Protein AF-A0A380E004-F1 (afd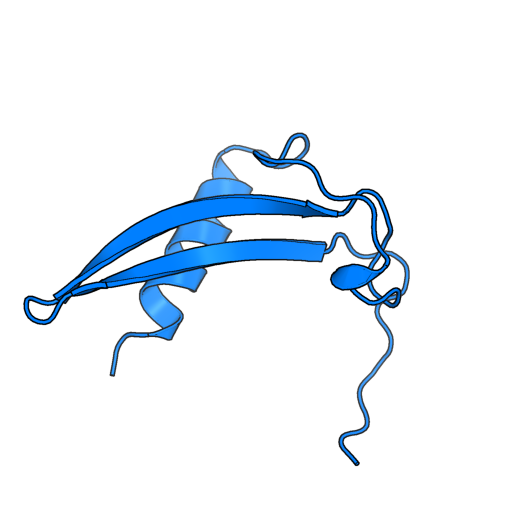b_monomer_lite)

Secondary structure (DSSP, 8-state):
-------TTSPPEEEEEEE-TTS-EEEEEEEEESSPBTB-GGGS-EESS-SS--HHHHHHHHHHHHHTT--

Radius of gyration: 13.74 Å; chains: 1; bounding box: 31×26×32 Å

Organism: Staphylococcus aureus (NCBI:txid1280)

Structure (mmCIF, N/CA/C/O backbone):
data_AF-A0A380E004-F1
#
_entry.id   AF-A0A380E004-F1
#
loop_
_atom_site.group_PDB
_atom_site.id
_atom_site.type_symbol
_atom_site.label_atom_id
_atom_site.label_alt_id
_atom_site.label_comp_id
_atom_site.label_asym_id
_atom_site.label_entity_id
_atom_site.label_seq_id
_atom_site.pdbx_PDB_ins_code
_atom_site.Cartn_x
_atom_site.Cartn_y
_atom_site.Cartn_z
_atom_site.occupancy
_atom_site.B_iso_or_equiv
_atom_site.auth_seq_id
_atom_site.auth_comp_id
_atom_site.auth_asym_id
_atom_site.auth_atom_id
_atom_site.pdbx_PDB_model_num
ATOM 1 N N . MET A 1 1 ? 18.441 -15.566 10.556 1.00 64.31 1 MET A N 1
ATOM 2 C CA . MET A 1 1 ? 18.419 -15.233 9.114 1.00 64.31 1 MET A CA 1
ATOM 3 C C . MET A 1 1 ? 17.196 -15.888 8.495 1.00 64.31 1 MET A C 1
ATOM 5 O O . MET A 1 1 ? 17.093 -17.105 8.574 1.00 64.31 1 MET A O 1
ATOM 9 N N . PHE A 1 2 ? 16.255 -15.108 7.959 1.00 81.06 2 PHE A N 1
ATOM 10 C CA . PHE A 1 2 ? 15.092 -15.651 7.250 1.00 81.06 2 PHE A CA 1
ATOM 11 C C . PHE A 1 2 ? 15.444 -15.795 5.767 1.00 81.06 2 PHE A C 1
ATOM 13 O O . PHE A 1 2 ? 15.897 -14.833 5.154 1.00 81.06 2 PHE A O 1
ATOM 20 N N . ILE A 1 3 ? 15.286 -16.992 5.200 1.00 84.31 3 ILE A N 1
ATOM 21 C CA . ILE A 1 3 ? 15.620 -17.276 3.798 1.00 84.31 3 ILE A CA 1
ATOM 22 C C . ILE A 1 3 ? 14.310 -17.408 3.021 1.00 84.31 3 ILE A C 1
ATOM 24 O O . ILE A 1 3 ? 13.472 -18.243 3.354 1.00 84.31 3 ILE A O 1
ATOM 28 N N . ARG A 1 4 ? 14.128 -16.582 1.984 1.00 81.88 4 ARG A N 1
ATOM 29 C CA . ARG A 1 4 ? 12.945 -16.595 1.107 1.00 81.88 4 ARG A CA 1
ATOM 30 C C . ARG A 1 4 ? 13.339 -16.744 -0.356 1.00 81.88 4 ARG A C 1
ATOM 32 O O . ARG A 1 4 ? 14.454 -16.417 -0.755 1.00 81.88 4 ARG A O 1
ATOM 39 N N . LYS A 1 5 ? 12.374 -17.185 -1.164 1.00 84.88 5 LYS A N 1
ATOM 40 C CA . LYS A 1 5 ? 12.445 -17.125 -2.628 1.00 84.88 5 LYS A CA 1
ATOM 41 C C . LYS A 1 5 ? 12.507 -15.664 -3.101 1.00 84.88 5 LYS A C 1
ATOM 43 O O . LYS A 1 5 ? 11.873 -14.798 -2.506 1.00 84.88 5 LYS A O 1
ATOM 48 N N . ILE A 1 6 ? 13.261 -15.416 -4.171 1.00 79.56 6 ILE A N 1
ATOM 49 C CA . ILE A 1 6 ? 13.471 -14.085 -4.761 1.00 79.56 6 ILE A CA 1
ATOM 50 C C . ILE A 1 6 ? 12.374 -13.778 -5.794 1.00 79.56 6 ILE A C 1
ATOM 52 O O . ILE A 1 6 ? 12.071 -14.626 -6.635 1.00 79.56 6 ILE A O 1
ATOM 56 N N . TYR A 1 7 ? 11.844 -12.550 -5.781 1.00 85.12 7 TYR A N 1
ATOM 57 C CA . TYR A 1 7 ? 10.766 -12.071 -6.664 1.00 85.12 7 TYR A CA 1
ATOM 58 C C . TYR A 1 7 ? 11.196 -10.884 -7.548 1.00 85.12 7 TYR A C 1
ATOM 60 O O . TYR A 1 7 ? 10.440 -9.942 -7.738 1.00 85.12 7 TYR A O 1
ATOM 68 N N . ARG A 1 8 ? 12.401 -10.950 -8.133 1.00 73.06 8 ARG A N 1
ATOM 69 C CA . ARG A 1 8 ? 13.146 -9.872 -8.838 1.00 73.06 8 ARG A CA 1
ATOM 70 C C . ARG A 1 8 ? 12.461 -9.121 -10.003 1.00 73.06 8 ARG A C 1
ATOM 72 O O . ARG A 1 8 ? 13.118 -8.360 -10.702 1.00 73.06 8 ARG A O 1
ATOM 79 N N . ARG A 1 9 ? 11.183 -9.369 -10.285 1.00 80.38 9 ARG A N 1
ATOM 80 C CA . ARG A 1 9 ? 10.416 -8.753 -11.388 1.00 80.38 9 ARG A CA 1
ATOM 81 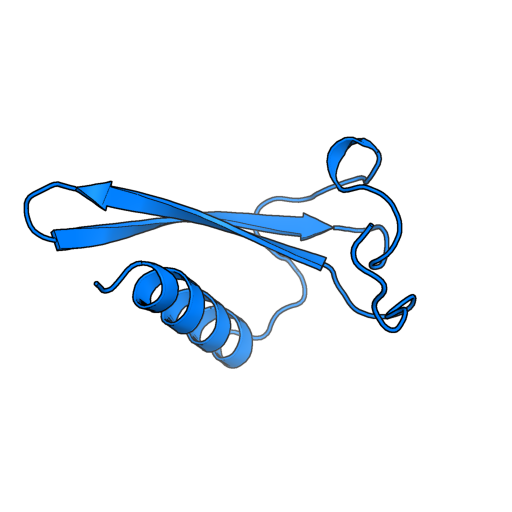C C . ARG A 1 9 ? 8.991 -8.369 -10.988 1.00 80.38 9 ARG A C 1
ATOM 83 O O . ARG A 1 9 ? 8.177 -8.064 -11.853 1.00 80.38 9 ARG A O 1
ATOM 90 N N . PHE A 1 10 ? 8.680 -8.458 -9.702 1.00 90.38 10 PHE A N 1
ATOM 91 C CA . PHE A 1 10 ? 7.394 -8.043 -9.169 1.00 90.38 10 PHE A CA 1
ATOM 92 C C . PHE A 1 10 ? 7.458 -6.554 -8.832 1.00 90.38 10 PHE A C 1
ATOM 94 O O . PHE A 1 10 ? 8.533 -6.038 -8.519 1.00 90.38 10 PHE A O 1
ATOM 101 N N . LYS A 1 11 ? 6.307 -5.884 -8.916 1.00 91.50 11 LYS A N 1
ATOM 102 C CA . LYS A 1 11 ? 6.152 -4.526 -8.397 1.00 91.50 11 LYS A CA 1
ATOM 103 C C . LYS A 1 11 ? 6.154 -4.574 -6.876 1.00 91.50 11 LYS A C 1
ATOM 105 O O . LYS A 1 11 ? 5.600 -5.508 -6.292 1.00 91.50 11 LYS A O 1
ATOM 110 N N . GLU A 1 12 ? 6.753 -3.568 -6.267 1.00 94.56 12 GLU A N 1
ATOM 111 C CA . GLU A 1 12 ? 6.688 -3.335 -4.830 1.00 94.56 12 GLU A CA 1
ATOM 112 C C . GLU A 1 12 ? 5.696 -2.197 -4.588 1.00 94.56 12 GLU A C 1
ATOM 114 O O . GLU A 1 12 ? 5.805 -1.134 -5.200 1.00 94.56 12 GLU A O 1
ATOM 119 N N . ILE A 1 13 ? 4.665 -2.482 -3.792 1.00 95.69 13 ILE A N 1
ATOM 120 C CA . ILE A 1 13 ? 3.568 -1.560 -3.496 1.00 95.69 13 ILE A CA 1
ATOM 121 C C . ILE A 1 13 ? 3.459 -1.448 -1.984 1.00 95.69 13 ILE A C 1
ATOM 123 O O . ILE A 1 13 ? 3.362 -2.464 -1.292 1.00 95.69 13 ILE A O 1
ATOM 127 N N . GLU A 1 14 ? 3.425 -0.218 -1.492 1.00 95.38 14 GLU A N 1
ATOM 128 C CA . GLU A 1 14 ? 3.430 0.083 -0.065 1.00 95.38 14 GLU A CA 1
ATOM 129 C C . GLU A 1 14 ? 2.166 0.836 0.325 1.00 95.38 14 GLU A C 1
ATOM 131 O O . GLU A 1 14 ? 1.667 1.675 -0.426 1.00 95.38 14 GLU A O 1
ATOM 136 N N . TYR A 1 15 ? 1.637 0.513 1.502 1.00 96.06 15 TYR A N 1
ATOM 137 C CA . TYR A 1 15 ? 0.424 1.107 2.048 1.00 96.06 15 TYR A CA 1
ATOM 138 C C . TYR A 1 15 ? 0.696 1.590 3.465 1.00 96.06 15 TYR A C 1
ATOM 140 O O . TYR A 1 15 ? 1.000 0.790 4.348 1.00 96.06 15 TYR A O 1
ATOM 148 N N . GLU A 1 16 ? 0.522 2.890 3.680 1.00 95.56 16 GLU A N 1
ATOM 149 C CA . GLU A 1 16 ? 0.573 3.498 5.004 1.00 95.56 16 GLU A CA 1
ATOM 150 C C . GLU A 1 16 ? -0.825 3.476 5.612 1.00 95.56 16 GLU A C 1
ATOM 152 O O . GLU A 1 16 ? -1.751 4.120 5.106 1.00 95.56 16 GLU A O 1
ATOM 157 N N . VAL A 1 17 ? -0.984 2.709 6.688 1.00 95.56 17 VAL A 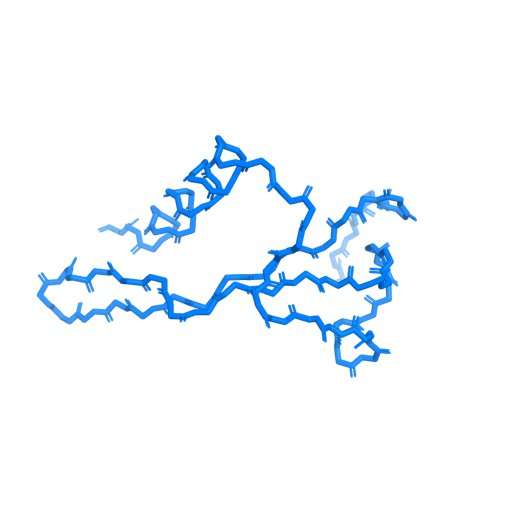N 1
ATOM 158 C CA . VAL A 1 17 ? -2.268 2.488 7.355 1.00 95.56 17 VAL A CA 1
ATOM 159 C C . VAL A 1 17 ? -2.228 3.099 8.748 1.00 95.56 17 VAL A C 1
ATOM 161 O O . VAL A 1 17 ? -1.310 2.843 9.523 1.00 95.56 17 VAL A O 1
ATOM 164 N N . MET A 1 18 ? -3.257 3.870 9.092 1.00 94.56 18 MET A N 1
ATOM 165 C CA . MET A 1 18 ? -3.496 4.332 10.458 1.00 94.56 18 MET A CA 1
ATOM 166 C C . MET A 1 18 ? -4.783 3.705 10.989 1.00 94.56 18 MET A C 1
ATOM 168 O O . MET A 1 18 ? -5.812 3.756 10.316 1.00 94.56 18 MET A O 1
ATOM 172 N N . ARG A 1 19 ? -4.729 3.140 12.201 1.00 94.69 19 ARG A N 1
ATOM 173 C CA . ARG A 1 19 ? -5.890 2.624 12.941 1.00 94.69 19 ARG A CA 1
ATOM 174 C C . ARG A 1 19 ? -5.970 3.305 14.300 1.00 94.69 19 ARG A C 1
ATOM 176 O O . ARG A 1 19 ? -4.959 3.414 14.992 1.00 94.69 19 ARG A O 1
ATOM 183 N N . ASP A 1 20 ? -7.152 3.782 14.668 1.00 94.06 20 ASP A N 1
ATOM 184 C CA . ASP A 1 20 ? -7.390 4.385 15.977 1.00 94.06 20 ASP A CA 1
ATOM 185 C C . ASP A 1 20 ? -7.901 3.362 17.011 1.00 94.06 20 ASP A C 1
ATOM 187 O O . ASP A 1 20 ? -8.167 2.198 16.715 1.00 94.06 20 ASP A O 1
ATOM 191 N N . LYS A 1 21 ? -8.049 3.811 18.262 1.00 93.88 21 LYS A N 1
ATOM 192 C CA . LYS A 1 21 ? -8.560 2.985 19.371 1.00 93.88 21 LYS A CA 1
ATOM 193 C C . LYS A 1 21 ? -10.039 2.590 19.242 1.00 93.88 21 LYS A C 1
ATOM 195 O O . LYS A 1 21 ? -10.501 1.757 20.013 1.00 93.88 21 LYS A O 1
ATOM 200 N N . ASN A 1 22 ? -10.784 3.254 18.360 1.00 94.31 22 ASN A N 1
ATOM 201 C CA . ASN A 1 22 ? -12.201 3.004 18.102 1.00 94.31 22 ASN A CA 1
ATOM 202 C C . ASN A 1 22 ? -12.384 2.094 16.880 1.00 94.31 22 ASN A C 1
ATOM 204 O O . ASN A 1 22 ? -13.494 1.989 16.367 1.00 94.31 22 ASN A O 1
ATOM 208 N N . ASP A 1 23 ? -11.304 1.458 16.427 1.00 90.75 23 ASP A N 1
ATOM 209 C CA . ASP A 1 23 ? -11.286 0.546 15.295 1.00 90.75 23 ASP A CA 1
ATOM 210 C C . ASP A 1 23 ? -11.484 1.194 13.919 1.00 90.75 23 ASP A C 1
ATOM 212 O O . ASP A 1 23 ? -11.670 0.506 12.917 1.00 90.75 23 ASP A O 1
ATOM 216 N N . ASN A 1 24 ? -11.381 2.521 13.829 1.00 92.94 24 ASN A N 1
ATOM 217 C CA . ASN A 1 24 ? -11.389 3.191 12.537 1.00 92.94 24 ASN A CA 1
ATOM 218 C C . ASN A 1 24 ? -10.019 3.023 11.888 1.00 92.94 24 ASN A C 1
ATOM 220 O O . ASN A 1 24 ? -9.014 3.477 12.437 1.00 92.94 24 ASN A O 1
ATOM 224 N N . ALA A 1 25 ? -9.986 2.413 10.706 1.00 94.31 25 ALA A N 1
ATOM 225 C CA . ALA A 1 25 ? -8.773 2.230 9.924 1.00 94.31 25 ALA A CA 1
ATOM 226 C C . ALA A 1 25 ? -8.863 2.975 8.589 1.00 94.31 25 ALA A C 1
ATOM 228 O O . ALA A 1 25 ? -9.874 2.915 7.885 1.00 94.31 25 ALA A O 1
ATOM 229 N N . ILE A 1 26 ? -7.784 3.664 8.226 1.00 94.56 26 ILE A N 1
ATOM 230 C CA . ILE A 1 26 ? -7.657 4.373 6.954 1.00 94.56 26 ILE A CA 1
ATOM 231 C C . ILE A 1 26 ? -6.320 4.059 6.292 1.00 94.56 26 ILE A C 1
ATOM 233 O O . ILE A 1 26 ? -5.296 3.918 6.958 1.00 94.56 26 ILE A O 1
ATOM 237 N N . VAL A 1 27 ? -6.333 4.012 4.962 1.00 95.88 27 VAL A N 1
ATOM 238 C CA . VAL A 1 27 ? -5.116 4.118 4.156 1.00 95.88 27 VAL A CA 1
ATOM 239 C C . VAL A 1 27 ? -4.836 5.596 3.934 1.00 95.88 27 VAL A C 1
ATOM 241 O O . VAL A 1 27 ? -5.678 6.313 3.396 1.00 95.88 27 VAL A O 1
ATOM 244 N N . VAL A 1 28 ? -3.664 6.039 4.366 1.00 96.56 28 VAL A N 1
ATOM 245 C CA . VAL A 1 28 ? -3.224 7.438 4.325 1.00 96.56 28 VAL A CA 1
ATOM 246 C C . VAL A 1 28 ? -2.500 7.732 3.021 1.00 96.56 28 VAL A C 1
ATOM 248 O O . VAL A 1 28 ? -2.720 8.766 2.398 1.00 96.56 28 VAL A O 1
ATOM 251 N N . CYS A 1 29 ? -1.631 6.812 2.619 1.00 96.38 29 CYS A N 1
ATOM 252 C CA . CYS A 1 29 ? -0.830 6.907 1.415 1.00 96.38 29 CYS A CA 1
ATOM 253 C C . CYS A 1 29 ? -0.672 5.513 0.820 1.00 96.38 29 CYS A C 1
ATOM 255 O O . CYS A 1 29 ? -0.627 4.517 1.547 1.00 96.38 29 CYS A O 1
ATOM 257 N N . ASN A 1 30 ? -0.553 5.459 -0.498 1.00 96.19 30 ASN A N 1
ATOM 258 C CA . ASN A 1 30 ? -0.083 4.280 -1.188 1.00 96.19 30 ASN A CA 1
ATOM 259 C C . ASN A 1 30 ? 1.032 4.677 -2.159 1.00 96.19 30 ASN A C 1
ATOM 261 O O . ASN A 1 30 ? 0.926 5.690 -2.853 1.00 96.19 30 ASN A O 1
ATOM 265 N N . MET A 1 31 ? 2.097 3.887 -2.192 1.00 97.00 31 MET A N 1
ATOM 266 C CA . MET A 1 31 ? 3.301 4.171 -2.966 1.00 97.00 31 MET A CA 1
ATOM 267 C C . MET A 1 31 ? 3.600 3.022 -3.920 1.00 97.00 31 MET A C 1
ATOM 269 O O . MET A 1 31 ? 3.299 1.862 -3.635 1.00 97.00 31 MET A O 1
ATOM 273 N N . GLU A 1 32 ? 4.166 3.362 -5.071 1.00 97.19 32 GLU A N 1
ATOM 274 C CA . GLU A 1 32 ? 4.635 2.406 -6.069 1.00 97.19 32 GLU A CA 1
ATOM 275 C C . GLU A 1 32 ? 6.123 2.634 -6.322 1.00 97.19 32 GLU A C 1
ATOM 277 O O . GLU A 1 32 ? 6.543 3.744 -6.663 1.00 97.19 32 GLU A O 1
ATOM 282 N N . ASN A 1 33 ? 6.917 1.578 -6.163 1.00 95.19 33 ASN A N 1
ATOM 283 C CA . ASN A 1 33 ? 8.345 1.643 -6.442 1.00 95.19 33 ASN A CA 1
ATOM 284 C C . ASN A 1 33 ? 8.550 1.543 -7.958 1.00 95.19 33 ASN A C 1
ATOM 286 O O . ASN A 1 33 ? 8.001 0.657 -8.619 1.00 95.19 33 ASN A O 1
ATOM 290 N N . ILE A 1 34 ? 9.355 2.451 -8.513 1.00 93.00 34 ILE A N 1
ATOM 291 C CA . ILE A 1 34 ? 9.801 2.375 -9.911 1.00 93.00 34 ILE A CA 1
ATOM 292 C C . ILE A 1 34 ? 10.768 1.198 -10.072 1.00 93.00 34 ILE A C 1
ATOM 294 O O . ILE A 1 34 ? 10.738 0.480 -11.076 1.00 93.00 34 ILE A O 1
ATOM 298 N N . ASP A 1 35 ? 11.606 0.989 -9.061 1.00 92.31 35 ASP A N 1
ATOM 299 C CA . ASP A 1 35 ? 12.515 -0.142 -8.981 1.00 92.31 35 ASP A CA 1
ATOM 300 C C . ASP A 1 35 ? 11.761 -1.434 -8.600 1.00 92.31 35 ASP A C 1
ATOM 302 O O . ASP A 1 35 ? 10.862 -1.413 -7.756 1.00 92.31 35 ASP A O 1
ATOM 306 N N . PRO A 1 36 ? 12.090 -2.586 -9.214 1.00 88.25 36 PRO A N 1
ATOM 307 C CA . PRO A 1 36 ? 11.426 -3.850 -8.914 1.00 88.25 36 PRO A CA 1
ATOM 308 C C . PRO A 1 36 ? 11.868 -4.424 -7.561 1.00 88.25 36 PRO A C 1
ATOM 310 O O . PRO A 1 36 ? 12.975 -4.164 -7.086 1.00 88.25 36 PRO A O 1
ATOM 313 N N . VAL A 1 37 ? 11.049 -5.329 -7.010 1.00 90.88 37 VAL A N 1
ATOM 314 C CA . VAL A 1 37 ? 11.327 -6.022 -5.740 1.00 90.88 37 VAL A CA 1
ATOM 315 C C . VAL A 1 37 ? 12.746 -6.591 -5.697 1.00 90.88 37 VAL A C 1
ATOM 317 O O . VAL A 1 37 ? 13.163 -7.368 -6.565 1.00 90.88 37 VAL A O 1
ATOM 320 N N . GLY A 1 38 ? 13.457 -6.296 -4.611 1.00 86.38 38 GLY A N 1
ATOM 321 C CA . GLY A 1 38 ? 14.804 -6.801 -4.340 1.00 86.38 38 GLY A CA 1
ATOM 322 C C . GLY A 1 38 ? 15.875 -5.717 -4.255 1.00 86.38 38 GLY A C 1
ATOM 323 O O . GLY A 1 38 ? 17.004 -6.040 -3.884 1.00 86.38 38 GLY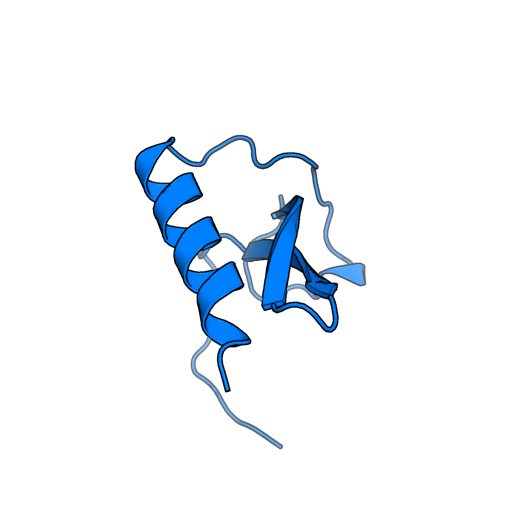 A O 1
ATOM 324 N N . ILE A 1 39 ? 15.521 -4.470 -4.559 1.00 86.56 39 ILE A N 1
ATOM 325 C CA . ILE A 1 39 ? 16.220 -3.274 -4.084 1.00 86.56 39 ILE A CA 1
ATOM 326 C C . ILE A 1 39 ? 15.488 -2.820 -2.817 1.00 86.56 39 ILE A C 1
ATOM 328 O O . ILE A 1 39 ? 14.281 -3.006 -2.703 1.00 86.56 39 ILE A O 1
ATOM 332 N N . HIS A 1 40 ? 16.215 -2.324 -1.817 1.00 89.75 40 HIS A N 1
ATOM 333 C CA . HIS A 1 40 ? 15.566 -1.840 -0.603 1.00 89.75 40 HIS A CA 1
ATOM 334 C C . HIS A 1 40 ? 14.738 -0.591 -0.927 1.00 89.75 40 HIS A C 1
ATOM 336 O O . HIS A 1 40 ? 15.223 0.276 -1.653 1.00 89.75 40 HIS A O 1
ATOM 342 N N . THR A 1 41 ? 13.529 -0.461 -0.374 1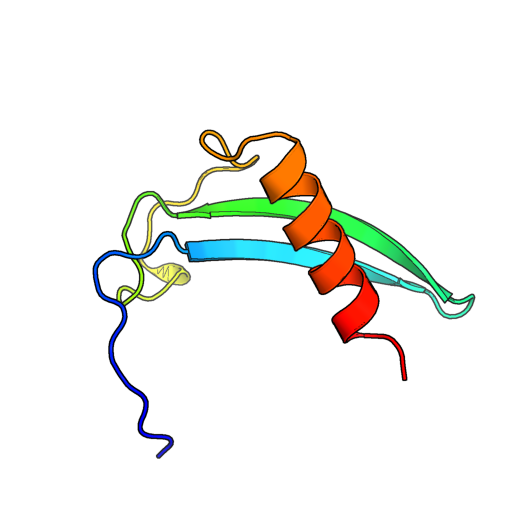.00 82.69 41 THR A N 1
ATOM 343 C CA . THR A 1 41 ? 12.669 0.710 -0.613 1.00 82.69 41 THR A CA 1
ATOM 344 C C . THR A 1 41 ? 13.390 2.029 -0.358 1.00 82.69 41 THR A C 1
ATOM 346 O O . THR A 1 41 ? 13.272 2.945 -1.161 1.00 82.69 41 THR A O 1
ATOM 349 N N . GLY A 1 42 ? 14.189 2.123 0.712 1.00 86.62 42 GLY A N 1
ATOM 350 C CA . GLY A 1 42 ? 14.937 3.345 1.034 1.00 86.62 42 GLY A CA 1
ATOM 351 C C . GLY A 1 42 ? 15.967 3.760 -0.026 1.00 86.62 42 GLY A C 1
ATOM 352 O O . GLY A 1 42 ? 16.337 4.929 -0.077 1.00 86.62 42 GLY A O 1
ATOM 353 N N . ASP A 1 43 ? 16.388 2.823 -0.878 1.00 91.50 43 ASP A N 1
ATOM 354 C CA . ASP A 1 43 ? 17.288 3.059 -2.012 1.00 91.50 43 ASP A CA 1
ATOM 355 C C . ASP A 1 43 ? 16.534 3.124 -3.355 1.00 91.50 43 ASP A C 1
ATOM 357 O O . ASP A 1 43 ? 17.145 3.374 -4.394 1.00 91.50 43 ASP A O 1
ATOM 361 N N . SER A 1 44 ? 15.222 2.868 -3.346 1.00 92.38 44 SER A N 1
ATOM 362 C CA . SER A 1 44 ? 14.375 2.841 -4.538 1.00 92.38 44 SER A CA 1
ATOM 363 C C . SER A 1 44 ? 13.766 4.212 -4.806 1.00 92.38 44 SER A C 1
ATOM 365 O O . SER A 1 44 ? 13.428 4.958 -3.884 1.00 92.38 44 SER A O 1
ATOM 367 N N . ILE A 1 45 ? 13.557 4.541 -6.079 1.00 94.62 45 ILE A N 1
ATOM 368 C CA . ILE A 1 45 ? 12.734 5.699 -6.434 1.00 94.62 45 ILE A CA 1
ATOM 369 C C . ILE A 1 45 ? 11.265 5.297 -6.296 1.00 94.62 45 ILE A C 1
ATOM 371 O O . ILE A 1 45 ? 10.805 4.352 -6.941 1.00 94.62 45 ILE A O 1
ATOM 375 N N . VAL A 1 46 ? 10.523 6.038 -5.477 1.00 95.94 46 VAL A N 1
ATOM 376 C CA . VAL A 1 46 ? 9.109 5.774 -5.186 1.00 95.94 46 VAL A CA 1
ATOM 377 C C . VAL A 1 46 ? 8.226 6.927 -5.647 1.00 95.94 46 VAL A C 1
ATOM 379 O O . VAL A 1 46 ? 8.636 8.090 -5.629 1.00 95.94 46 VAL A O 1
ATOM 382 N N . VAL A 1 47 ? 7.000 6.609 -6.056 1.00 96.69 47 VAL A N 1
ATOM 383 C CA . VAL A 1 47 ? 5.980 7.601 -6.415 1.00 96.69 47 VAL A CA 1
ATOM 384 C C . VAL A 1 47 ? 4.721 7.420 -5.575 1.00 96.69 47 VAL A C 1
ATOM 386 O O . VAL A 1 47 ? 4.333 6.298 -5.254 1.00 96.69 47 VAL A O 1
ATOM 389 N N . ALA A 1 48 ? 4.073 8.536 -5.243 1.00 96.25 48 ALA A N 1
ATOM 390 C CA . ALA A 1 48 ? 2.774 8.576 -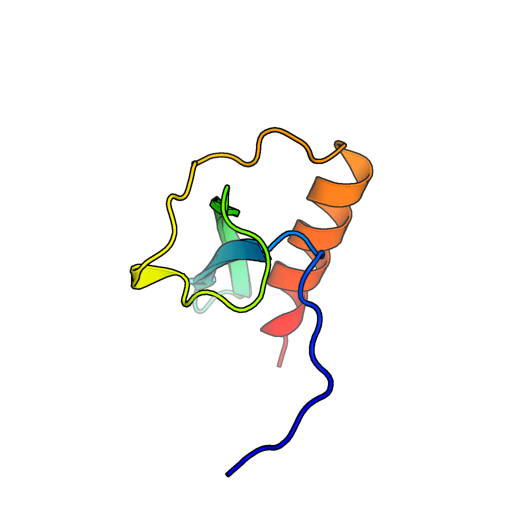4.580 1.00 96.25 48 ALA A CA 1
ATOM 391 C C . ALA A 1 48 ? 1.802 9.456 -5.393 1.00 96.25 48 ALA A C 1
ATOM 393 O O . ALA A 1 48 ? 2.168 10.591 -5.720 1.00 96.25 48 ALA A O 1
ATOM 394 N N . PRO A 1 49 ? 0.571 8.995 -5.701 1.00 95.88 49 PRO A N 1
ATOM 395 C CA . PRO A 1 49 ? 0.029 7.653 -5.440 1.00 95.88 49 PRO A CA 1
ATOM 396 C C . PRO A 1 49 ? 0.571 6.598 -6.429 1.00 95.88 49 PRO A C 1
ATOM 398 O O . PRO A 1 49 ? 1.337 6.930 -7.335 1.00 95.88 49 PRO A O 1
ATOM 401 N N . SER A 1 50 ? 0.142 5.335 -6.314 1.00 96.44 50 SER A N 1
ATOM 402 C CA . SER A 1 50 ? 0.386 4.319 -7.359 1.00 96.44 50 SER A CA 1
ATOM 403 C C . SER A 1 50 ? -0.166 4.750 -8.719 1.00 96.44 50 SER A C 1
ATOM 405 O O . SER A 1 50 ? -1.263 5.303 -8.792 1.00 96.44 50 SER A O 1
ATOM 407 N N . GLN A 1 51 ? 0.550 4.431 -9.794 1.00 97.38 51 GLN A N 1
ATOM 408 C CA . GLN A 1 51 ? 0.241 4.883 -11.153 1.00 97.38 51 GLN A CA 1
ATOM 409 C C . GLN A 1 51 ? -0.301 3.769 -12.046 1.00 97.38 51 GLN A C 1
ATOM 411 O O . GLN A 1 51 ? -1.028 4.042 -12.998 1.00 97.38 51 GLN A O 1
ATOM 416 N N . THR A 1 52 ? 0.068 2.515 -11.780 1.00 96.88 52 THR A N 1
ATOM 417 C CA . THR A 1 52 ? -0.129 1.426 -12.751 1.00 96.88 52 THR A CA 1
ATOM 418 C C . THR A 1 52 ? -1.018 0.285 -12.254 1.00 96.88 52 THR A C 1
ATOM 420 O O . THR A 1 52 ? -1.053 -0.779 -12.878 1.00 96.88 52 THR A O 1
ATOM 423 N N . LEU A 1 53 ? -1.721 0.490 -11.140 1.00 96.69 53 LEU A N 1
ATOM 424 C CA . LEU A 1 53 ? -2.738 -0.429 -10.635 1.00 96.69 53 LEU A CA 1
ATOM 425 C C . LEU A 1 53 ? -4.096 -0.098 -11.256 1.00 96.69 53 LEU A C 1
ATOM 427 O O . LEU A 1 53 ? -4.483 1.067 -11.341 1.00 96.69 53 LEU A O 1
ATOM 431 N N . SER A 1 54 ? -4.842 -1.126 -11.653 1.00 97.62 54 SER A N 1
ATOM 432 C CA . SER A 1 54 ? -6.274 -0.972 -11.904 1.00 97.62 54 SER A CA 1
ATOM 433 C C . SER A 1 54 ? -7.019 -0.694 -10.596 1.00 97.62 54 SER A C 1
ATOM 435 O O . SER A 1 54 ? -6.552 -1.057 -9.517 1.00 97.62 54 SER A O 1
ATOM 437 N N . ASP A 1 55 ? -8.210 -0.096 -10.683 1.00 96.69 55 ASP A N 1
ATOM 438 C CA . ASP A 1 55 ? -9.035 0.164 -9.495 1.00 96.69 55 ASP A CA 1
ATOM 439 C C . ASP A 1 55 ? -9.334 -1.127 -8.713 1.00 96.69 55 ASP A C 1
ATOM 441 O O . ASP A 1 55 ? -9.218 -1.156 -7.494 1.00 96.69 55 ASP A O 1
ATOM 445 N N . VAL A 1 56 ? -9.592 -2.239 -9.408 1.00 97.94 56 VAL A N 1
ATOM 446 C CA . VAL A 1 56 ? -9.831 -3.541 -8.765 1.00 97.94 56 VAL A CA 1
ATOM 447 C C . VAL A 1 56 ? -8.614 -4.011 -7.963 1.00 97.94 56 VAL A C 1
ATOM 449 O O . VAL A 1 56 ? -8.761 -4.453 -6.824 1.00 97.94 56 VAL A O 1
ATOM 452 N N . GLU A 1 57 ? -7.407 -3.908 -8.524 1.00 97.38 57 GLU A N 1
ATOM 453 C CA . GLU A 1 57 ? -6.168 -4.272 -7.820 1.00 97.38 57 GLU A CA 1
ATOM 454 C C . GLU A 1 57 ? -5.895 -3.331 -6.646 1.00 97.38 57 GLU A C 1
ATOM 456 O O . GLU A 1 57 ? -5.493 -3.784 -5.574 1.00 97.38 57 GLU A O 1
ATOM 461 N N . TYR A 1 58 ? -6.145 -2.035 -6.834 1.00 96.88 58 TYR A N 1
ATOM 462 C CA . TYR A 1 58 ? -6.005 -1.028 -5.792 1.00 96.88 58 TYR A CA 1
ATOM 463 C C . TYR A 1 58 ? -6.931 -1.321 -4.606 1.00 96.88 58 TYR A C 1
ATOM 465 O O . TYR A 1 58 ? -6.454 -1.421 -3.476 1.00 96.88 58 TYR A O 1
ATOM 473 N N . GLN A 1 59 ? -8.230 -1.535 -4.847 1.00 97.31 59 GLN A N 1
ATOM 474 C CA . GLN A 1 59 ? -9.187 -1.851 -3.782 1.00 97.31 59 GLN A CA 1
ATOM 475 C C . GLN A 1 59 ? -8.859 -3.187 -3.107 1.00 97.31 59 GLN A C 1
ATOM 477 O O . GLN A 1 59 ? -8.907 -3.280 -1.884 1.00 97.31 59 GLN A O 1
ATOM 482 N N . MET A 1 60 ? -8.441 -4.204 -3.869 1.00 97.56 60 MET A N 1
ATOM 483 C CA . MET A 1 60 ? -8.016 -5.487 -3.304 1.00 97.56 60 MET A CA 1
ATOM 484 C C . MET A 1 60 ? -6.836 -5.318 -2.336 1.00 97.56 60 MET A C 1
ATOM 486 O O . MET A 1 60 ? -6.871 -5.850 -1.226 1.00 97.56 60 MET A O 1
ATOM 490 N N . LEU A 1 61 ? -5.788 -4.595 -2.743 1.00 97.00 61 LEU A N 1
ATOM 491 C CA . LEU A 1 61 ? -4.621 -4.363 -1.892 1.00 97.00 61 LEU A CA 1
ATOM 492 C C . LEU A 1 61 ? -4.983 -3.500 -0.679 1.00 97.00 61 LEU A C 1
ATOM 494 O O . LEU A 1 61 ? -4.603 -3.848 0.435 1.00 97.00 61 LEU A O 1
ATOM 498 N N . ARG A 1 62 ? -5.784 -2.446 -0.873 1.00 95.50 62 ARG A N 1
ATOM 499 C CA . ARG A 1 62 ? -6.314 -1.598 0.202 1.00 95.50 62 ARG A CA 1
ATOM 500 C C . ARG A 1 62 ? -7.068 -2.416 1.254 1.00 95.50 62 ARG A C 1
ATOM 502 O O . ARG A 1 62 ? -6.818 -2.253 2.447 1.00 95.50 62 ARG A O 1
ATOM 509 N N . ASP A 1 63 ? -7.963 -3.300 0.825 1.00 95.69 63 ASP A N 1
ATOM 510 C CA . ASP A 1 63 ? -8.752 -4.143 1.723 1.00 95.69 63 ASP A CA 1
ATOM 511 C C . ASP A 1 63 ? -7.870 -5.119 2.505 1.00 95.69 63 ASP A C 1
ATOM 513 O O . ASP A 1 63 ? -8.072 -5.311 3.704 1.00 95.69 63 ASP A O 1
ATOM 517 N N . VAL A 1 64 ? -6.869 -5.720 1.852 1.00 95.81 64 VAL A N 1
ATOM 518 C CA . VAL A 1 64 ? -5.889 -6.583 2.529 1.00 95.81 64 VAL A CA 1
ATOM 519 C C . VAL A 1 64 ? -5.080 -5.787 3.556 1.00 95.81 64 VAL A C 1
ATOM 521 O O . VAL A 1 64 ? -4.904 -6.261 4.677 1.00 95.81 64 VAL A O 1
ATOM 524 N N . SER A 1 65 ? -4.634 -4.576 3.215 1.00 94.81 65 SER A N 1
ATOM 525 C CA . SER A 1 65 ? -3.869 -3.709 4.116 1.00 94.81 65 SER A CA 1
ATOM 526 C C . SER A 1 65 ? -4.655 -3.312 5.365 1.00 94.81 65 SER A C 1
ATOM 528 O O . SER A 1 65 ? -4.089 -3.299 6.455 1.00 94.81 65 SER A O 1
ATOM 530 N N . LEU A 1 66 ? -5.954 -3.029 5.237 1.00 93.75 66 LEU A N 1
ATOM 531 C CA . LEU A 1 66 ? -6.811 -2.710 6.385 1.00 93.75 66 LEU A CA 1
ATOM 532 C C . LEU A 1 66 ? -7.073 -3.940 7.270 1.00 93.75 66 LEU A C 1
ATOM 534 O O . LEU A 1 66 ? -7.043 -3.829 8.496 1.00 93.75 66 LEU A O 1
ATOM 538 N N . LYS A 1 67 ? -7.256 -5.117 6.657 1.00 92.94 67 LYS A N 1
ATOM 539 C CA . LYS A 1 67 ? -7.513 -6.380 7.369 1.00 92.94 67 LYS A CA 1
ATOM 540 C C . LYS A 1 67 ? -6.311 -6.914 8.135 1.00 92.94 67 LYS A C 1
ATOM 542 O O . LYS A 1 67 ? -6.481 -7.590 9.140 1.00 92.94 67 LYS A O 1
ATOM 547 N N . LEU A 1 68 ? -5.091 -6.629 7.680 1.00 88.06 68 LEU A N 1
ATOM 548 C CA . LEU A 1 68 ? -3.873 -7.195 8.272 1.00 88.06 68 LEU A CA 1
ATOM 549 C C . LEU A 1 68 ? -3.689 -6.830 9.757 1.00 88.06 68 LEU A C 1
ATOM 551 O O . LEU A 1 68 ? -2.985 -7.529 10.481 1.00 88.06 68 LEU A O 1
ATOM 555 N N . PHE A 1 69 ? -4.325 -5.743 10.196 1.00 78.12 69 PHE A N 1
ATOM 556 C CA . PHE A 1 69 ? -4.276 -5.242 11.567 1.00 78.12 69 PHE A CA 1
ATOM 557 C C . PHE A 1 69 ? -5.561 -5.523 12.363 1.00 78.12 69 PHE A C 1
ATOM 559 O O . PHE A 1 69 ? -5.742 -4.941 13.430 1.00 78.12 69 PHE A O 1
ATOM 566 N N . GLU A 1 70 ? -6.469 -6.359 11.848 1.00 69.56 70 GLU A N 1
ATOM 567 C CA . GLU A 1 70 ? -7.599 -6.907 12.609 1.00 69.56 70 GLU A CA 1
ATOM 568 C C . GLU A 1 70 ? -7.066 -7.994 13.561 1.00 69.56 70 GLU A C 1
ATOM 570 O O . GLU A 1 70 ? -6.577 -9.032 13.113 1.00 69.56 70 GLU A O 1
ATOM 575 N N . LEU A 1 71 ? -7.108 -7.725 14.870 1.00 57.19 71 LEU A N 1
ATOM 576 C CA . LEU A 1 71 ? -6.806 -8.677 15.948 1.00 57.19 71 LEU A CA 1
ATOM 577 C C . LEU A 1 71 ? -8.087 -9.063 16.687 1.00 57.19 71 LEU A C 1
ATOM 579 O O . LEU A 1 71 ? -8.889 -8.144 16.969 1.00 57.19 71 LEU A O 1
#

Foldseek 3Di:
DDDDDFDQAAKDKDWDWDADPVGDIDTPWIKTFPGHPPPDPVPTDIDTPDDPDDPVRVVVVRVVVSCVPPD

Sequence (71 aa):
MFIRKIYRRFKEIEYEVMRDKNDNAIVVCNMENIDPVGIHTGDSIVVAPSQTLSDVEYQMLRDVSLKLFEL

InterPro domains:
  IPR005479 Carbamoyl phosphate synthase, ATP-binding domain [PF02786] (2-68)
  IPR005483 Carbamoyl phosphate synthase, CPSase domain [PR00098] (1-20)
  IPR005483 Carbamoyl phosphate synthase, CPSase domain [PR00098] (36-53)

pLDDT: mean 91.19, std 8.02, range [57.19, 97.94]